Protein AF-A0A7Y1UI96-F1 (afdb_monomer_l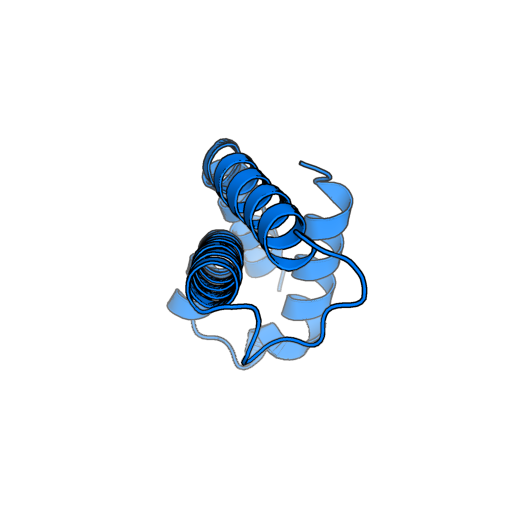ite)

Structure (mmCIF, N/CA/C/O backbone):
data_AF-A0A7Y1UI96-F1
#
_entry.id   AF-A0A7Y1UI96-F1
#
loop_
_atom_site.group_PDB
_atom_site.id
_atom_site.type_symbol
_atom_site.label_atom_id
_atom_site.label_alt_id
_atom_site.label_comp_id
_atom_site.label_asym_id
_atom_site.label_entity_id
_atom_site.label_seq_id
_atom_site.pdbx_PDB_ins_code
_atom_site.Cartn_x
_atom_site.Cartn_y
_atom_site.Cartn_z
_atom_site.occupancy
_atom_site.B_iso_or_equiv
_atom_site.auth_seq_id
_atom_site.auth_comp_id
_atom_site.auth_asym_id
_atom_site.auth_atom_id
_atom_site.pdbx_PDB_model_num
ATOM 1 N N . MET A 1 1 ? 9.055 4.321 8.389 1.00 62.88 1 MET A N 1
ATOM 2 C CA . MET A 1 1 ? 7.834 4.726 7.654 1.00 62.88 1 MET A CA 1
ATOM 3 C C . MET A 1 1 ? 7.495 6.163 8.033 1.00 62.88 1 MET A C 1
ATOM 5 O O . MET A 1 1 ? 7.854 6.562 9.131 1.00 62.88 1 MET A O 1
ATOM 9 N N . ARG A 1 2 ? 6.848 6.953 7.162 1.00 76.69 2 ARG A N 1
ATOM 10 C CA . ARG A 1 2 ? 6.261 8.240 7.578 1.00 76.69 2 ARG A CA 1
ATOM 11 C C . ARG A 1 2 ? 4.916 7.964 8.259 1.00 76.69 2 ARG A C 1
ATOM 13 O O . ARG A 1 2 ? 3.892 8.002 7.583 1.00 76.69 2 ARG A O 1
ATOM 20 N N . SER A 1 3 ? 4.941 7.625 9.549 1.00 78.94 3 SER A N 1
ATOM 21 C CA . SER A 1 3 ? 3.751 7.231 10.324 1.00 78.94 3 SER A CA 1
ATOM 22 C C . SER A 1 3 ? 2.614 8.247 10.198 1.00 78.94 3 SER A C 1
ATOM 24 O O . SER A 1 3 ? 1.507 7.859 9.851 1.00 78.94 3 SER A O 1
ATOM 26 N N . GLY A 1 4 ? 2.912 9.546 10.292 1.00 92.50 4 GLY A N 1
ATOM 27 C CA . GLY A 1 4 ? 1.892 10.598 10.200 1.00 92.50 4 GLY A CA 1
ATOM 28 C C . GLY A 1 4 ? 1.085 10.629 8.891 1.00 92.50 4 GLY A C 1
ATOM 29 O O . GLY A 1 4 ? -0.068 11.042 8.905 1.00 92.50 4 GLY A O 1
ATOM 30 N N . ILE A 1 5 ? 1.635 10.161 7.758 1.00 94.31 5 ILE A N 1
ATOM 31 C CA . ILE A 1 5 ? 0.855 10.064 6.506 1.00 94.31 5 ILE A CA 1
ATOM 32 C C . ILE A 1 5 ? -0.142 8.909 6.594 1.00 94.31 5 ILE A C 1
ATOM 34 O O . ILE A 1 5 ? -1.292 9.055 6.194 1.00 94.31 5 ILE A O 1
ATOM 38 N N . PHE A 1 6 ? 0.299 7.756 7.099 1.00 94.88 6 PHE A N 1
ATOM 39 C CA . PHE A 1 6 ? -0.575 6.599 7.260 1.00 94.88 6 PHE A CA 1
ATOM 40 C C . PHE A 1 6 ? -1.688 6.882 8.273 1.00 94.88 6 PHE A C 1
ATOM 42 O O . PHE A 1 6 ? -2.843 6.572 8.004 1.00 94.88 6 PHE A O 1
ATOM 49 N N . GLU A 1 7 ? -1.349 7.513 9.396 1.00 95.88 7 GLU A N 1
ATOM 50 C CA . GLU A 1 7 ? -2.305 7.878 10.441 1.00 95.88 7 GLU A CA 1
ATOM 51 C C . GLU A 1 7 ? -3.411 8.788 9.893 1.00 95.88 7 GLU A C 1
ATOM 53 O O . GLU A 1 7 ? -4.587 8.442 9.995 1.00 95.88 7 GLU A O 1
ATOM 58 N N . ALA A 1 8 ? -3.039 9.863 9.189 1.00 96.75 8 ALA A N 1
ATOM 59 C CA . ALA A 1 8 ? -3.999 10.772 8.562 1.00 96.75 8 ALA A CA 1
ATOM 60 C C . ALA A 1 8 ? -4.894 10.077 7.517 1.00 96.75 8 ALA A C 1
ATOM 62 O O . ALA A 1 8 ? -6.082 10.384 7.410 1.00 96.75 8 ALA A O 1
ATOM 63 N N . LEU A 1 9 ? -4.346 9.124 6.749 1.00 95.62 9 LEU A N 1
ATOM 64 C CA . LEU A 1 9 ? -5.128 8.332 5.793 1.00 95.62 9 LEU A CA 1
ATOM 65 C C . LEU A 1 9 ? -6.153 7.442 6.500 1.00 95.62 9 LEU A C 1
ATOM 67 O O . LEU A 1 9 ? -7.305 7.396 6.076 1.00 95.62 9 LEU A O 1
ATOM 71 N N . VAL A 1 10 ? -5.750 6.746 7.564 1.00 96.19 10 VAL A N 1
ATOM 72 C CA . VAL A 1 10 ? -6.644 5.876 8.341 1.00 96.19 10 VAL A CA 1
ATOM 73 C C . VAL A 1 10 ? -7.750 6.689 9.001 1.00 96.19 10 VAL A C 1
ATOM 75 O O . VAL A 1 10 ? -8.911 6.302 8.905 1.00 96.19 10 VAL A O 1
ATOM 78 N N . GLU A 1 11 ? -7.413 7.814 9.631 1.00 96.75 11 GLU A N 1
ATOM 79 C CA . GLU A 1 11 ? -8.388 8.700 10.271 1.00 96.75 11 GLU A CA 1
ATOM 80 C C . GLU A 1 11 ? -9.412 9.225 9.262 1.00 96.75 11 GLU A C 1
ATOM 82 O O . GLU A 1 11 ? -10.613 9.076 9.483 1.00 96.75 11 GLU A O 1
ATOM 87 N N . GLY A 1 12 ? -8.964 9.766 8.125 1.00 96.94 12 GLY A N 1
ATOM 88 C CA . GLY A 1 12 ? -9.866 10.298 7.101 1.00 96.94 12 GLY A CA 1
ATOM 89 C C . GLY A 1 12 ? -10.718 9.222 6.424 1.00 96.94 12 GLY A C 1
ATOM 90 O O . GLY A 1 12 ? -11.921 9.414 6.220 1.00 96.94 12 GLY A O 1
ATOM 91 N N . TYR A 1 13 ? -10.115 8.073 6.099 1.00 96.25 13 TYR A N 1
ATOM 92 C CA . TYR A 1 13 ? -10.822 6.969 5.456 1.00 96.25 13 TYR A CA 1
ATOM 93 C C . TYR A 1 13 ? -11.868 6.368 6.388 1.00 96.25 13 TYR A C 1
ATOM 95 O O . TYR A 1 13 ? -13.026 6.235 5.996 1.00 96.25 13 TYR A O 1
ATOM 103 N N . LEU A 1 14 ? -11.496 6.070 7.638 1.00 96.19 14 LEU A N 1
ATOM 104 C CA . LEU A 1 14 ? -12.447 5.552 8.610 1.00 96.19 14 LEU A CA 1
ATOM 105 C C . LEU A 1 14 ? -13.507 6.598 8.935 1.00 96.19 14 LEU A C 1
ATOM 107 O O . LEU A 1 14 ? -14.667 6.232 8.939 1.00 96.19 14 LEU A O 1
ATOM 111 N N . ALA A 1 15 ? -13.197 7.882 9.122 1.00 96.19 15 ALA A N 1
ATOM 112 C CA . ALA A 1 15 ? -14.225 8.899 9.383 1.00 96.19 15 ALA A CA 1
ATOM 113 C C . ALA A 1 15 ? -15.335 8.945 8.314 1.00 96.19 15 ALA A C 1
ATOM 115 O O . ALA A 1 15 ? -16.476 9.244 8.647 1.00 96.19 15 ALA A O 1
ATOM 116 N N . SER A 1 16 ? -15.024 8.596 7.061 1.00 94.44 16 SER A N 1
ATOM 117 C CA . SER A 1 16 ? -15.990 8.624 5.954 1.00 94.44 16 SER A CA 1
ATOM 118 C C . SER A 1 16 ? -16.624 7.261 5.656 1.00 94.44 16 SER A C 1
ATOM 120 O O . SER A 1 16 ? -17.832 7.167 5.475 1.00 94.44 16 SER A O 1
ATOM 122 N N . ALA A 1 17 ? -15.816 6.202 5.568 1.00 93.00 17 ALA A N 1
ATOM 123 C CA . ALA A 1 17 ? -16.233 4.896 5.056 1.00 93.00 17 ALA A CA 1
ATOM 124 C C . ALA A 1 17 ? -16.370 3.822 6.139 1.00 93.00 17 ALA A C 1
ATOM 126 O O . ALA A 1 17 ? -16.846 2.732 5.848 1.00 93.00 17 ALA A O 1
ATOM 127 N N . GLY A 1 18 ? -15.955 4.071 7.381 1.00 92.25 18 GLY A N 1
ATOM 128 C CA . GLY A 1 18 ? -15.866 2.987 8.358 1.00 92.25 18 GLY A CA 1
ATOM 129 C C . GLY A 1 18 ? -17.212 2.348 8.734 1.00 92.25 18 GLY A C 1
ATOM 130 O O . GLY A 1 18 ? -17.203 1.213 9.183 1.00 92.25 18 GLY A O 1
ATOM 131 N N . ASP A 1 19 ? -18.351 3.016 8.512 1.00 93.75 19 ASP A N 1
ATOM 132 C CA . ASP A 1 19 ? -19.685 2.456 8.811 1.00 93.75 19 ASP A CA 1
ATOM 133 C C . ASP A 1 19 ? -20.144 1.436 7.759 1.00 93.75 19 ASP A C 1
ATOM 135 O O . ASP A 1 19 ? -21.058 0.653 8.007 1.00 93.75 19 ASP A O 1
ATOM 139 N N . VAL A 1 20 ? -19.511 1.443 6.580 1.00 95.75 20 VAL A N 1
ATOM 140 C CA . VAL A 1 20 ? -19.756 0.459 5.516 1.00 95.75 20 VAL A CA 1
ATOM 141 C C . VAL A 1 20 ? -18.716 -0.660 5.498 1.00 95.75 20 VAL A C 1
ATOM 143 O O . VAL A 1 20 ? -18.857 -1.590 4.709 1.00 95.75 20 VAL A O 1
ATOM 146 N N . LEU A 1 21 ? -17.683 -0.576 6.343 1.00 96.00 21 LEU A N 1
ATOM 147 C CA . LEU A 1 21 ? -16.661 -1.610 6.469 1.00 96.00 21 LEU A CA 1
ATOM 148 C C . LEU A 1 21 ? -17.047 -2.603 7.560 1.00 96.00 21 LEU A C 1
ATOM 150 O O . LEU A 1 21 ? -17.470 -2.223 8.649 1.00 96.00 21 LEU A O 1
ATOM 154 N N . ASN A 1 22 ? -16.834 -3.884 7.292 1.00 96.12 22 ASN A N 1
ATOM 155 C CA . ASN A 1 22 ? -16.918 -4.915 8.317 1.00 96.12 22 ASN A CA 1
ATOM 156 C C . ASN A 1 22 ? -15.605 -5.038 9.114 1.00 96.12 22 ASN A C 1
ATOM 158 O O . ASN A 1 22 ? -14.550 -4.522 8.732 1.00 96.12 22 ASN A O 1
ATOM 162 N N . ASP A 1 23 ? -15.661 -5.790 10.214 1.00 95.19 23 ASP A N 1
ATOM 163 C CA . ASP A 1 23 ? -14.521 -5.991 11.115 1.00 95.19 23 ASP A CA 1
ATOM 164 C C . ASP A 1 23 ? -13.280 -6.552 10.408 1.00 95.19 23 ASP A C 1
ATOM 166 O O . ASP A 1 23 ? -12.150 -6.170 10.724 1.00 95.19 23 ASP A O 1
ATOM 170 N N . ALA A 1 24 ? -13.470 -7.447 9.434 1.00 96.44 24 ALA A N 1
ATOM 171 C CA . ALA A 1 24 ? -12.365 -8.029 8.687 1.00 96.44 24 ALA A CA 1
ATOM 172 C C . ALA A 1 24 ? -11.718 -6.991 7.761 1.00 96.44 24 ALA A C 1
ATOM 174 O O . ALA A 1 24 ? -10.492 -6.916 7.706 1.00 96.44 24 ALA A O 1
ATOM 175 N N . GLU A 1 25 ? -12.502 -6.165 7.072 1.00 96.94 25 GLU A N 1
ATOM 176 C CA . GLU A 1 25 ? -11.985 -5.102 6.204 1.00 96.94 25 GLU A CA 1
ATOM 177 C C . GLU A 1 25 ? -11.166 -4.083 7.000 1.00 96.94 25 GLU A C 1
ATOM 179 O O . GLU A 1 25 ? -10.044 -3.752 6.608 1.00 96.94 25 GLU A O 1
ATOM 184 N N . VAL A 1 26 ? -11.666 -3.662 8.165 1.00 96.38 26 VAL A N 1
ATOM 185 C CA . VAL A 1 26 ? -10.931 -2.770 9.072 1.00 96.38 26 VAL A CA 1
ATOM 186 C C . VAL A 1 26 ? -9.640 -3.433 9.557 1.00 96.38 26 VAL A C 1
ATOM 188 O O . VAL A 1 26 ? -8.571 -2.822 9.492 1.00 96.38 26 VAL A O 1
ATOM 191 N N . ALA A 1 27 ? -9.698 -4.696 9.991 1.00 95.62 27 ALA A N 1
ATOM 192 C CA . ALA A 1 27 ? -8.527 -5.424 10.481 1.00 95.62 27 ALA A CA 1
ATOM 193 C C . ALA A 1 27 ? -7.413 -5.567 9.427 1.00 95.62 27 ALA A C 1
ATOM 195 O O . ALA A 1 27 ? -6.236 -5.637 9.788 1.00 95.62 27 ALA A O 1
ATOM 196 N N . HIS A 1 28 ? -7.760 -5.568 8.136 1.00 97.12 28 HIS A N 1
ATOM 197 C CA . HIS A 1 28 ? -6.805 -5.731 7.041 1.00 97.12 28 HIS A CA 1
ATOM 198 C C . HIS A 1 28 ? -6.280 -4.416 6.450 1.00 97.12 28 HIS A C 1
ATOM 200 O O . HIS A 1 28 ? -5.434 -4.475 5.559 1.00 97.12 28 HIS A O 1
ATOM 206 N N . LEU A 1 29 ? -6.681 -3.234 6.934 1.00 96.19 29 LEU A N 1
ATOM 207 C CA . LEU A 1 29 ? -6.229 -1.956 6.358 1.00 96.19 29 LEU A CA 1
ATOM 208 C C . LEU A 1 29 ? -4.697 -1.821 6.315 1.00 96.19 29 LEU A C 1
ATOM 210 O O . LEU A 1 29 ? -4.142 -1.469 5.274 1.00 96.19 29 LEU A O 1
ATOM 214 N N . ALA A 1 30 ? -3.996 -2.169 7.398 1.00 95.50 30 ALA A N 1
ATOM 215 C CA . ALA A 1 30 ? -2.530 -2.120 7.435 1.00 95.50 30 ALA A CA 1
ATOM 216 C C . ALA A 1 30 ? -1.892 -3.113 6.444 1.00 95.50 30 ALA A C 1
ATOM 218 O O . ALA A 1 30 ? -1.040 -2.737 5.636 1.00 95.50 30 ALA A O 1
ATOM 219 N N . PHE A 1 31 ? -2.364 -4.362 6.464 1.00 97.19 31 PHE A N 1
ATOM 220 C CA . PHE A 1 31 ? -1.910 -5.424 5.566 1.00 97.19 31 PHE A CA 1
ATOM 221 C C . PHE A 1 31 ? -2.148 -5.080 4.086 1.00 97.19 31 PHE A C 1
ATOM 223 O O . PHE A 1 31 ? -1.274 -5.289 3.244 1.00 97.19 31 PHE A O 1
ATOM 230 N N . SER A 1 32 ? -3.308 -4.503 3.763 1.00 97.25 32 SER A N 1
ATOM 231 C CA . SER A 1 32 ? -3.697 -4.160 2.392 1.00 97.25 32 SER A CA 1
ATOM 232 C C . SER A 1 32 ? -2.712 -3.189 1.736 1.00 97.25 32 SER A C 1
ATOM 234 O O . SER A 1 32 ? -2.374 -3.349 0.563 1.00 97.25 32 SER A O 1
ATOM 236 N N . GLY A 1 33 ? -2.151 -2.250 2.508 1.00 95.75 33 GLY A N 1
ATOM 237 C CA . GLY A 1 33 ? -1.117 -1.338 2.025 1.00 95.75 33 GLY A CA 1
ATOM 238 C C . GLY A 1 33 ? 0.153 -2.073 1.588 1.00 95.75 33 GLY A C 1
ATOM 239 O O . GLY A 1 33 ? 0.720 -1.756 0.538 1.00 95.75 33 GLY A O 1
ATOM 240 N N . ARG A 1 34 ? 0.582 -3.097 2.341 1.00 97.12 34 ARG A N 1
ATOM 241 C CA . ARG A 1 34 ? 1.709 -3.957 1.945 1.00 97.12 34 ARG A CA 1
ATOM 242 C C . ARG A 1 34 ? 1.375 -4.774 0.707 1.00 97.12 34 ARG A C 1
ATOM 244 O O . ARG A 1 34 ? 2.205 -4.849 -0.198 1.00 97.12 34 ARG A O 1
ATOM 251 N N . LEU A 1 35 ? 0.183 -5.369 0.668 1.00 98.38 35 LEU A N 1
ATOM 252 C CA . LEU A 1 35 ? -0.267 -6.199 -0.446 1.00 98.38 35 LEU A CA 1
ATOM 253 C C . LEU A 1 35 ? -0.258 -5.415 -1.765 1.00 98.38 35 LEU A C 1
ATOM 255 O O . LEU A 1 35 ? 0.346 -5.870 -2.733 1.00 98.38 35 LEU A O 1
ATOM 259 N N . ILE A 1 36 ? -0.836 -4.210 -1.783 1.00 98.31 36 ILE A N 1
ATOM 260 C CA . ILE A 1 36 ? -0.872 -3.343 -2.971 1.00 98.31 36 ILE A CA 1
ATOM 261 C C . ILE A 1 36 ? 0.543 -2.917 -3.390 1.00 98.31 36 ILE A C 1
ATOM 263 O O . ILE A 1 36 ? 0.871 -2.924 -4.578 1.00 98.31 36 ILE A O 1
ATOM 267 N N . ALA A 1 37 ? 1.411 -2.569 -2.432 1.00 98.12 37 ALA A N 1
ATOM 268 C CA . ALA A 1 37 ? 2.801 -2.229 -2.734 1.00 98.12 37 ALA A CA 1
ATOM 269 C C . ALA A 1 37 ? 3.551 -3.418 -3.362 1.00 98.12 37 ALA A C 1
ATOM 271 O O . ALA A 1 37 ? 4.260 -3.248 -4.355 1.00 98.12 37 ALA A O 1
ATOM 272 N N . LEU A 1 38 ? 3.365 -4.629 -2.830 1.00 98.62 38 LEU A N 1
ATOM 273 C CA . LEU A 1 38 ? 3.968 -5.845 -3.369 1.00 98.62 38 LEU A 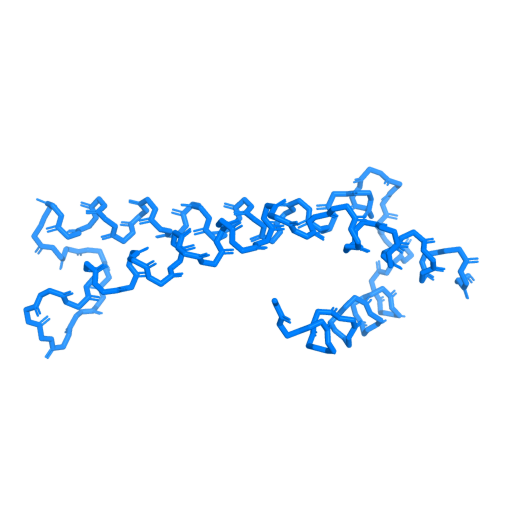CA 1
ATOM 274 C C . LEU A 1 38 ? 3.436 -6.168 -4.773 1.00 98.62 38 LEU A C 1
ATOM 276 O O . LEU A 1 38 ? 4.234 -6.409 -5.678 1.00 98.62 38 LEU A O 1
ATOM 280 N N . GLU A 1 39 ? 2.116 -6.118 -4.974 1.00 98.81 39 GLU A N 1
ATOM 281 C CA . GLU A 1 39 ? 1.470 -6.341 -6.273 1.00 98.81 39 GLU A CA 1
ATOM 282 C C . GLU A 1 39 ? 2.032 -5.394 -7.339 1.00 98.81 39 GLU A C 1
ATOM 284 O O . GLU A 1 39 ? 2.492 -5.839 -8.393 1.00 98.81 39 GLU A O 1
ATOM 289 N N . LEU A 1 40 ? 2.066 -4.089 -7.053 1.00 98.75 40 LEU A N 1
ATOM 290 C CA . LEU A 1 40 ? 2.607 -3.095 -7.979 1.00 98.75 40 LEU A CA 1
ATOM 291 C C . LEU A 1 40 ? 4.097 -3.317 -8.246 1.00 98.75 40 LEU A C 1
ATOM 293 O O . LEU A 1 40 ? 4.533 -3.195 -9.389 1.00 98.75 40 LEU A O 1
ATOM 297 N N . GLY A 1 41 ? 4.878 -3.678 -7.224 1.00 98.75 41 GLY A N 1
ATOM 298 C CA . GLY A 1 41 ? 6.291 -4.019 -7.384 1.00 98.75 41 GLY A CA 1
ATOM 299 C C . GLY A 1 41 ? 6.505 -5.178 -8.359 1.00 98.75 41 GLY A C 1
ATOM 300 O O . GLY A 1 41 ? 7.317 -5.063 -9.279 1.00 98.75 41 GLY A O 1
ATOM 301 N N . MET A 1 42 ? 5.732 -6.257 -8.208 1.00 98.75 42 MET A N 1
ATOM 302 C CA . MET A 1 42 ? 5.771 -7.408 -9.115 1.00 98.75 42 MET A CA 1
ATOM 303 C C . MET A 1 42 ? 5.318 -7.038 -10.529 1.00 98.75 42 MET A C 1
ATOM 305 O O . MET A 1 42 ? 5.953 -7.450 -11.496 1.00 98.75 42 MET A O 1
ATOM 309 N N . ARG A 1 43 ? 4.264 -6.227 -10.667 1.00 98.81 43 ARG A N 1
ATOM 310 C CA . ARG A 1 43 ? 3.750 -5.789 -11.974 1.00 98.81 43 ARG A CA 1
ATOM 311 C C . ARG A 1 43 ? 4.739 -4.898 -12.717 1.00 98.81 43 ARG A C 1
ATOM 313 O O . ARG A 1 43 ? 4.940 -5.102 -13.908 1.00 98.81 43 ARG A O 1
ATOM 320 N N . PHE A 1 44 ? 5.389 -3.953 -12.036 1.00 98.88 44 PHE A N 1
ATOM 321 C CA . PHE A 1 44 ? 6.434 -3.130 -12.650 1.00 98.88 44 PHE A CA 1
ATOM 322 C C . PHE A 1 44 ? 7.653 -3.960 -13.050 1.00 98.88 44 PHE A C 1
ATOM 324 O O . PHE A 1 44 ? 8.184 -3.771 -14.140 1.00 98.88 44 PHE A O 1
ATOM 331 N N . LEU A 1 45 ? 8.085 -4.899 -12.201 1.00 98.75 45 LEU A N 1
ATOM 332 C CA . LEU A 1 45 ? 9.200 -5.783 -12.532 1.00 98.75 45 LEU A CA 1
ATOM 333 C C . LEU A 1 45 ? 8.863 -6.680 -13.728 1.00 98.75 45 LEU A C 1
ATOM 335 O O . LEU A 1 45 ? 9.665 -6.800 -14.649 1.00 98.75 45 LEU A O 1
ATOM 339 N N . GLY A 1 46 ? 7.669 -7.273 -13.729 1.00 98.75 46 GLY A N 1
ATOM 340 C CA . GLY A 1 46 ? 7.184 -8.091 -14.834 1.00 98.75 46 GLY A CA 1
ATOM 341 C C . GLY A 1 46 ? 7.094 -7.302 -16.136 1.00 98.75 46 GLY A C 1
ATOM 342 O O . GLY A 1 46 ? 7.540 -7.785 -17.171 1.00 98.75 46 GLY A O 1
ATOM 343 N N . ASP A 1 47 ? 6.582 -6.070 -16.095 1.00 98.69 47 ASP A N 1
ATOM 344 C CA . ASP A 1 47 ? 6.523 -5.215 -17.283 1.00 98.69 47 ASP A CA 1
ATOM 345 C C . ASP A 1 47 ? 7.922 -4.841 -17.791 1.00 98.69 47 ASP A C 1
ATOM 347 O O . ASP A 1 47 ? 8.170 -4.909 -18.991 1.00 98.69 47 ASP A O 1
ATOM 351 N N . HIS A 1 48 ? 8.868 -4.556 -16.890 1.00 98.50 48 HIS A N 1
ATOM 352 C CA . HIS A 1 48 ? 10.262 -4.304 -17.259 1.00 98.50 48 HIS A CA 1
ATOM 353 C C . HIS A 1 48 ? 10.901 -5.489 -17.993 1.00 98.50 48 HIS A C 1
ATOM 355 O O . HIS A 1 48 ? 11.512 -5.310 -19.046 1.00 98.50 48 HIS A O 1
ATOM 361 N N . LEU A 1 49 ? 10.721 -6.706 -17.473 1.00 98.44 49 LEU A N 1
ATOM 362 C CA . LEU A 1 49 ? 11.230 -7.928 -18.104 1.00 98.44 49 LEU A CA 1
ATOM 363 C C . LEU A 1 49 ? 10.548 -8.221 -19.450 1.00 98.44 49 LEU A C 1
ATOM 365 O O . LEU A 1 49 ? 11.164 -8.810 -20.333 1.00 98.44 49 LEU A O 1
ATOM 369 N N . ASN A 1 50 ? 9.306 -7.768 -19.625 1.00 98.25 50 ASN A N 1
ATOM 370 C CA . ASN A 1 50 ? 8.536 -7.906 -20.861 1.00 98.25 50 ASN A CA 1
ATOM 371 C C . ASN A 1 50 ? 8.746 -6.751 -21.859 1.00 98.25 50 ASN A C 1
ATOM 373 O O . ASN A 1 50 ? 8.029 -6.674 -22.861 1.00 98.25 50 ASN A O 1
ATOM 377 N N . GLY A 1 51 ? 9.721 -5.868 -21.618 1.00 97.56 51 GLY A N 1
ATOM 378 C CA . GLY A 1 51 ? 10.063 -4.773 -22.526 1.00 97.56 51 GLY A CA 1
ATOM 379 C C . GLY A 1 51 ? 9.153 -3.547 -22.419 1.00 97.56 51 GLY A C 1
ATOM 380 O O . GLY A 1 51 ? 8.939 -2.877 -23.424 1.00 97.56 51 GLY A O 1
ATOM 381 N N . ASP A 1 52 ? 8.623 -3.259 -21.225 1.00 97.88 52 ASP A N 1
ATOM 382 C CA . ASP A 1 52 ? 7.870 -2.040 -20.888 1.00 97.88 52 ASP A CA 1
ATOM 383 C C . ASP A 1 52 ? 6.624 -1.815 -21.778 1.00 97.88 52 ASP A C 1
ATOM 385 O O . ASP A 1 52 ? 6.442 -0.757 -22.385 1.00 97.88 52 ASP A O 1
ATOM 389 N N . ARG A 1 53 ? 5.758 -2.833 -21.885 1.00 97.44 53 ARG A N 1
ATOM 390 C CA . ARG A 1 53 ? 4.609 -2.856 -22.815 1.00 97.44 53 ARG A CA 1
ATOM 391 C C . ARG A 1 53 ? 3.303 -2.363 -22.200 1.00 97.44 53 ARG A C 1
ATOM 393 O O . ARG A 1 53 ? 2.407 -1.958 -22.938 1.00 97.44 53 ARG A O 1
ATOM 400 N N . TYR A 1 54 ? 3.167 -2.456 -20.882 1.00 98.19 54 TYR A N 1
ATOM 401 C CA . TYR A 1 54 ? 1.934 -2.150 -20.163 1.00 98.19 54 TYR A CA 1
ATOM 402 C C . TYR A 1 54 ? 1.949 -0.730 -19.592 1.00 98.19 54 TYR A C 1
ATOM 404 O O . TYR A 1 54 ? 1.034 0.057 -19.838 1.00 98.19 54 TYR A O 1
ATOM 412 N N . PHE A 1 55 ? 2.979 -0.376 -18.820 1.00 98.00 55 PHE A N 1
ATOM 413 C CA . PHE A 1 55 ? 3.091 0.937 -18.197 1.00 98.00 55 PHE A CA 1
ATOM 414 C C . PHE A 1 55 ? 3.852 1.904 -19.093 1.00 98.00 55 PHE A C 1
ATOM 416 O O . PHE A 1 55 ? 4.919 1.600 -19.618 1.00 98.00 55 PHE A O 1
ATOM 423 N N . ARG A 1 56 ? 3.359 3.143 -19.187 1.00 97.81 56 ARG A N 1
ATOM 424 C CA . ARG A 1 56 ? 4.083 4.202 -19.894 1.00 97.81 56 ARG A CA 1
ATOM 425 C C . ARG A 1 56 ? 5.431 4.471 -19.218 1.00 97.81 56 ARG A C 1
ATOM 427 O O . ARG A 1 56 ? 5.488 4.799 -18.023 1.00 97.81 56 ARG A O 1
ATOM 434 N N . VAL A 1 57 ? 6.500 4.385 -20.004 1.00 97.75 57 VAL A N 1
ATOM 435 C CA . VAL A 1 57 ? 7.872 4.715 -19.603 1.00 97.75 57 VAL A CA 1
ATOM 436 C C . VAL A 1 57 ? 8.372 5.963 -20.331 1.00 97.75 57 VAL A C 1
ATOM 438 O O . VAL A 1 57 ? 7.883 6.322 -21.397 1.00 97.75 57 VAL A O 1
ATOM 441 N N . HIS A 1 58 ? 9.336 6.651 -19.719 1.00 96.69 58 HIS A N 1
ATOM 442 C CA . HIS A 1 58 ? 9.918 7.901 -20.235 1.00 96.69 58 HIS A CA 1
ATOM 443 C C . HIS A 1 58 ? 11.441 7.815 -20.392 1.00 96.69 58 HIS A C 1
ATOM 445 O O . HIS A 1 58 ? 12.063 8.739 -20.900 1.00 96.69 58 HIS A O 1
ATOM 451 N N . ARG A 1 59 ? 12.045 6.724 -19.908 1.00 97.69 59 ARG A N 1
ATOM 452 C CA . ARG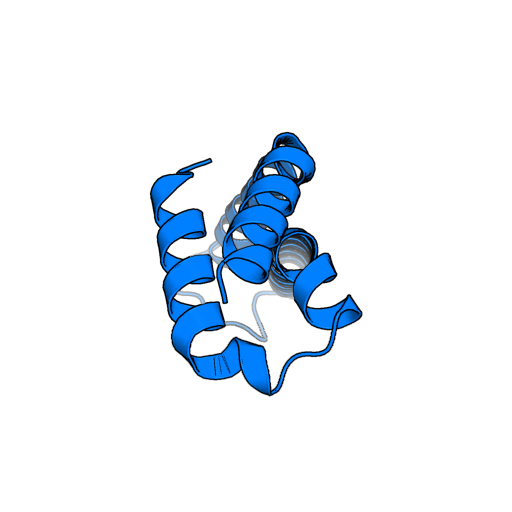 A 1 59 ? 13.478 6.444 -19.970 1.00 97.69 59 ARG A CA 1
ATOM 453 C C . ARG A 1 59 ? 13.711 4.935 -19.829 1.00 97.69 59 ARG A C 1
ATOM 455 O O . ARG A 1 59 ? 12.876 4.275 -19.198 1.00 97.69 59 ARG A O 1
ATOM 462 N N . PRO A 1 60 ? 14.832 4.402 -20.338 1.00 97.38 60 PRO A N 1
ATOM 463 C CA . PRO A 1 60 ? 15.244 3.030 -20.059 1.00 97.38 60 PRO A CA 1
ATOM 464 C C . PRO A 1 60 ? 15.299 2.757 -18.549 1.00 97.38 60 PRO A C 1
ATOM 466 O O . PRO A 1 60 ? 15.768 3.595 -17.780 1.00 97.38 60 PRO A O 1
ATOM 469 N N . GLY A 1 61 ? 14.785 1.601 -18.119 1.00 98.00 61 GLY A N 1
ATOM 470 C CA . GLY A 1 61 ? 14.799 1.187 -16.710 1.00 98.00 61 GLY A CA 1
ATOM 471 C C . GLY A 1 61 ? 13.761 1.870 -15.809 1.00 98.00 61 GLY A C 1
ATOM 472 O O . GLY A 1 61 ? 13.761 1.632 -14.603 1.00 98.00 61 GLY A O 1
ATOM 473 N N . HIS A 1 62 ? 12.840 2.681 -16.347 1.00 98.56 62 HIS A N 1
ATOM 474 C CA . HIS A 1 62 ? 11.863 3.397 -15.517 1.00 98.56 62 HIS A CA 1
ATOM 475 C C . HIS A 1 62 ? 10.981 2.451 -14.680 1.00 98.56 62 HIS A C 1
ATOM 477 O O . HIS A 1 62 ? 10.752 2.712 -13.498 1.00 98.56 62 HIS A O 1
ATOM 483 N N . ASN A 1 63 ? 10.510 1.340 -15.253 1.00 98.69 63 ASN A N 1
ATOM 484 C CA . ASN A 1 63 ? 9.731 0.356 -14.499 1.00 98.69 63 ASN A CA 1
ATOM 485 C C . ASN A 1 63 ? 10.582 -0.425 -13.488 1.00 98.69 63 ASN A C 1
ATOM 487 O O . ASN A 1 63 ? 10.087 -0.736 -12.409 1.00 98.69 63 ASN A O 1
ATOM 491 N N . LEU A 1 64 ? 11.869 -0.664 -13.761 1.00 98.75 64 LEU A N 1
ATOM 492 C CA . LEU A 1 64 ? 12.777 -1.265 -12.779 1.00 98.75 64 LEU A CA 1
ATOM 493 C C . LEU A 1 64 ? 12.928 -0.378 -11.534 1.00 98.75 64 LEU A C 1
ATOM 495 O O . LEU A 1 64 ? 12.877 -0.874 -10.407 1.00 98.75 64 LEU A O 1
ATOM 499 N N . ASP A 1 65 ? 13.063 0.935 -11.722 1.00 98.69 65 ASP A N 1
ATOM 500 C CA . ASP A 1 65 ? 13.116 1.887 -10.610 1.00 98.69 65 ASP A CA 1
ATOM 501 C C . ASP A 1 65 ? 11.802 1.894 -9.816 1.00 98.69 65 ASP A C 1
ATOM 503 O O . ASP A 1 65 ? 11.822 1.801 -8.587 1.00 98.69 65 ASP A O 1
ATOM 507 N N . ARG A 1 66 ? 10.652 1.923 -10.508 1.00 98.62 66 ARG A N 1
ATOM 508 C CA . ARG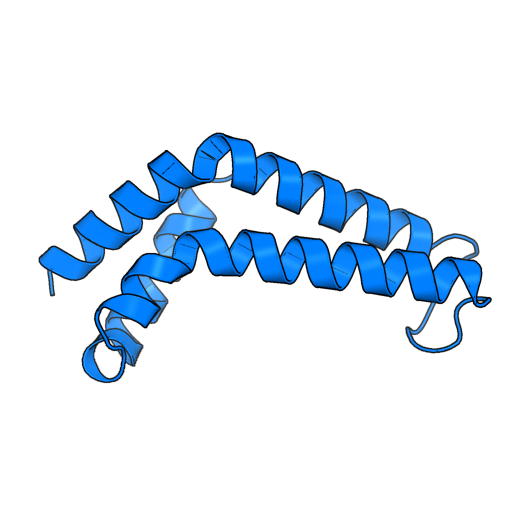 A 1 66 ? 9.327 1.833 -9.867 1.00 98.62 66 ARG A CA 1
ATOM 509 C C . ARG A 1 66 ? 9.181 0.545 -9.058 1.00 98.62 66 ARG A C 1
ATOM 511 O O . ARG A 1 66 ? 8.733 0.594 -7.913 1.00 98.62 66 ARG A O 1
ATOM 518 N N . ALA A 1 67 ? 9.606 -0.590 -9.613 1.00 98.81 67 ALA A N 1
ATOM 519 C CA . ALA A 1 67 ? 9.582 -1.877 -8.928 1.00 98.81 67 ALA A CA 1
ATOM 520 C C . ALA A 1 67 ? 10.404 -1.841 -7.633 1.00 98.81 67 ALA A C 1
ATOM 522 O O . ALA A 1 67 ? 9.904 -2.220 -6.574 1.00 98.81 67 ALA A O 1
ATOM 523 N N . ARG A 1 68 ? 11.637 -1.319 -7.682 1.00 98.75 68 ARG A N 1
ATOM 524 C CA . ARG A 1 68 ? 12.506 -1.182 -6.499 1.00 98.75 68 ARG A CA 1
ATOM 525 C C . ARG A 1 68 ? 11.857 -0.340 -5.403 1.00 98.75 68 ARG A C 1
ATOM 527 O O . ARG A 1 68 ? 11.897 -0.738 -4.239 1.00 98.75 68 ARG A O 1
ATOM 534 N N . THR A 1 69 ? 11.242 0.789 -5.757 1.00 98.44 69 THR A N 1
ATOM 535 C CA . THR A 1 69 ? 10.542 1.646 -4.789 1.00 98.44 69 THR A CA 1
ATOM 536 C C . THR A 1 69 ? 9.378 0.913 -4.128 1.00 98.44 69 THR A C 1
ATOM 538 O O . THR A 1 69 ? 9.290 0.909 -2.900 1.00 98.44 69 THR A O 1
ATOM 541 N N . GLN A 1 70 ? 8.527 0.244 -4.909 1.00 98.62 70 GLN A N 1
ATOM 542 C CA . GLN A 1 70 ? 7.355 -0.459 -4.382 1.00 98.62 70 GLN A CA 1
ATOM 543 C C . GLN A 1 70 ? 7.731 -1.671 -3.520 1.00 98.62 70 GLN A C 1
ATOM 545 O O . GLN A 1 70 ? 7.173 -1.853 -2.440 1.00 98.62 70 GLN A O 1
ATOM 550 N N . LEU A 1 71 ? 8.745 -2.444 -3.919 1.00 98.62 71 LEU A N 1
ATOM 551 C CA . LEU A 1 71 ? 9.258 -3.560 -3.117 1.00 98.62 71 LEU A CA 1
ATOM 552 C C . LEU A 1 71 ? 9.914 -3.073 -1.816 1.00 98.62 71 LEU A C 1
ATOM 554 O O . LEU A 1 71 ? 9.730 -3.677 -0.757 1.00 98.62 71 LEU A O 1
ATOM 558 N N . LYS A 1 72 ? 10.645 -1.949 -1.858 1.00 98.31 72 LYS A N 1
ATOM 559 C CA . LYS A 1 72 ? 11.189 -1.326 -0.645 1.00 98.31 72 LYS A CA 1
ATOM 560 C C . LYS A 1 72 ? 10.073 -0.831 0.273 1.00 98.31 72 LYS A C 1
ATOM 562 O O . LYS A 1 72 ? 10.184 -1.014 1.483 1.00 98.31 72 LYS A O 1
ATOM 567 N N . LEU A 1 73 ? 9.012 -0.238 -0.277 1.00 97.38 73 LEU A N 1
ATOM 568 C CA . LEU A 1 73 ? 7.840 0.180 0.487 1.00 97.38 73 LEU A CA 1
ATOM 569 C C . LEU A 1 73 ? 7.151 -1.020 1.145 1.00 97.38 73 LEU A C 1
ATOM 571 O O . LEU A 1 73 ? 6.922 -0.969 2.347 1.00 97.38 73 LEU A O 1
ATOM 575 N N . ALA A 1 74 ? 6.904 -2.104 0.406 1.00 98.06 74 ALA A N 1
ATOM 576 C CA . ALA A 1 74 ? 6.304 -3.325 0.944 1.00 98.06 74 ALA A CA 1
ATOM 577 C C . ALA A 1 74 ? 7.099 -3.866 2.144 1.00 98.06 74 ALA A C 1
ATOM 579 O O . ALA A 1 74 ? 6.519 -4.135 3.193 1.00 98.06 74 ALA A O 1
ATOM 580 N N . ARG A 1 75 ? 8.435 -3.917 2.033 1.00 98.00 75 ARG A N 1
ATOM 581 C CA . ARG A 1 75 ? 9.322 -4.302 3.143 1.00 98.00 75 ARG A CA 1
ATOM 582 C C . ARG A 1 75 ? 9.264 -3.327 4.321 1.00 98.00 75 ARG A C 1
ATOM 584 O O . ARG A 1 75 ? 9.292 -3.748 5.469 1.00 98.00 75 ARG A O 1
ATOM 591 N N . CYS A 1 76 ? 9.215 -2.022 4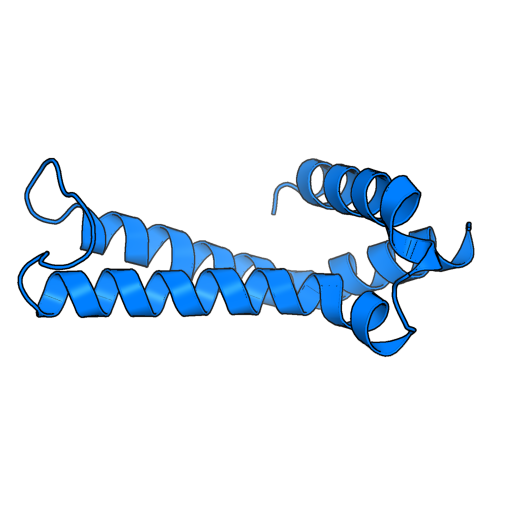.062 1.00 96.81 76 CYS A N 1
ATOM 592 C CA . CYS A 1 76 ? 9.080 -1.029 5.128 1.00 96.81 76 CYS A CA 1
ATOM 593 C C . CYS A 1 76 ? 7.740 -1.172 5.861 1.00 96.81 76 CYS A C 1
ATOM 595 O O . CYS A 1 76 ? 7.724 -1.038 7.078 1.00 96.81 76 CYS A O 1
ATOM 597 N N . ILE A 1 77 ? 6.643 -1.432 5.139 1.00 96.31 77 ILE A N 1
ATOM 598 C CA . ILE A 1 77 ? 5.322 -1.673 5.732 1.00 96.31 77 ILE A CA 1
ATOM 599 C C . ILE A 1 77 ? 5.358 -2.947 6.568 1.00 96.31 77 ILE A C 1
ATOM 601 O O . ILE A 1 77 ? 4.980 -2.898 7.727 1.00 96.31 77 ILE A O 1
ATOM 605 N N . GLU A 1 78 ? 5.899 -4.045 6.037 1.00 97.00 78 GLU A N 1
ATOM 606 C CA . GLU A 1 78 ? 6.050 -5.311 6.769 1.00 97.00 78 GLU A CA 1
ATOM 607 C C . GLU A 1 78 ? 6.727 -5.117 8.134 1.00 97.00 78 GLU A C 1
ATOM 609 O O . GLU A 1 78 ? 6.265 -5.637 9.144 1.00 97.00 78 GLU A O 1
ATOM 614 N N . GLN A 1 79 ? 7.782 -4.298 8.184 1.00 97.06 79 GLN A N 1
ATOM 615 C CA . GLN A 1 79 ? 8.542 -4.021 9.407 1.00 97.06 79 GLN A CA 1
ATOM 616 C C . GLN A 1 79 ? 7.770 -3.235 10.477 1.00 97.06 79 GLN A C 1
ATOM 618 O O . GLN A 1 79 ? 8.168 -3.273 11.637 1.00 97.06 79 GLN A O 1
ATOM 623 N N . CYS A 1 80 ? 6.701 -2.520 10.119 1.00 95.88 80 CYS A N 1
ATOM 624 C CA . CYS A 1 80 ? 5.887 -1.748 11.070 1.00 95.88 80 CYS A CA 1
ATOM 625 C C . CYS A 1 80 ? 4.381 -2.046 10.968 1.00 95.88 80 CYS A C 1
ATOM 627 O O . CYS A 1 80 ? 3.563 -1.326 11.536 1.00 95.88 80 CYS A O 1
ATOM 629 N N . GLU A 1 81 ? 4.003 -3.153 10.323 1.00 95.62 81 GLU A N 1
ATOM 630 C CA . GLU A 1 81 ? 2.607 -3.569 10.128 1.00 95.62 81 GLU A CA 1
ATOM 631 C C . GLU A 1 81 ? 1.879 -3.745 11.467 1.00 95.62 81 GLU A C 1
ATOM 633 O O . GLU A 1 81 ? 0.711 -3.382 11.593 1.00 95.62 81 GLU A O 1
ATOM 638 N N . GLY A 1 82 ? 2.581 -4.223 12.500 1.00 96.50 82 GLY A N 1
ATOM 639 C CA . GLY A 1 82 ? 2.030 -4.341 13.851 1.00 96.50 82 GLY A CA 1
ATOM 640 C C . GLY A 1 82 ? 1.649 -2.992 14.472 1.00 96.50 82 GLY A C 1
ATOM 641 O O . GLY A 1 82 ? 0.568 -2.864 15.050 1.00 96.50 82 GLY A O 1
ATOM 642 N N . GLU A 1 83 ? 2.497 -1.970 14.322 1.00 96.44 83 GLU A N 1
ATOM 643 C CA . GLU A 1 83 ? 2.225 -0.606 14.804 1.00 96.44 83 GLU A CA 1
ATOM 644 C C . GLU A 1 83 ? 1.043 0.010 14.051 1.00 96.44 83 GLU A C 1
ATOM 646 O O . GLU A 1 83 ? 0.125 0.560 14.660 1.00 96.44 83 GLU A O 1
ATOM 651 N N . MET A 1 84 ? 1.013 -0.168 12.730 1.00 96.94 84 MET A N 1
ATOM 652 C CA . MET A 1 84 ? -0.088 0.284 11.884 1.00 96.94 84 MET A CA 1
ATOM 653 C C . MET A 1 84 ? -1.414 -0.378 12.263 1.00 96.94 84 MET A C 1
ATOM 655 O O . MET A 1 84 ? -2.428 0.302 12.403 1.00 96.94 84 MET A O 1
ATOM 659 N 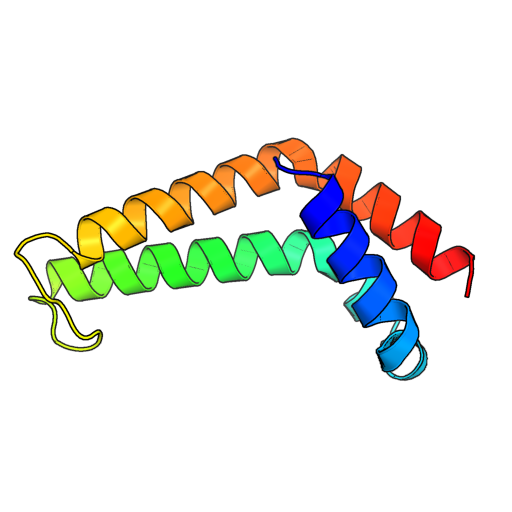N . ALA A 1 85 ? -1.421 -1.699 12.461 1.00 96.88 85 ALA A N 1
ATOM 660 C CA . ALA A 1 85 ? -2.611 -2.441 12.861 1.00 96.88 85 ALA A CA 1
ATOM 661 C C . ALA A 1 85 ? -3.113 -2.004 14.247 1.00 96.88 85 ALA A C 1
ATOM 663 O O . ALA A 1 85 ? -4.320 -1.897 14.472 1.00 96.88 85 ALA A O 1
ATOM 664 N N . ASN A 1 86 ? -2.203 -1.702 15.180 1.00 96.94 86 ASN A N 1
ATOM 665 C CA . ASN A 1 86 ? -2.561 -1.121 16.474 1.00 96.94 86 ASN A CA 1
ATOM 666 C C . ASN A 1 86 ? -3.230 0.247 16.319 1.00 96.94 86 ASN A C 1
ATOM 668 O O . ASN A 1 86 ? -4.250 0.494 16.965 1.00 96.94 86 ASN A O 1
ATOM 672 N N . PHE A 1 87 ? -2.697 1.106 15.449 1.00 97.00 87 PHE A N 1
ATOM 673 C CA . PHE A 1 87 ? -3.282 2.415 15.180 1.00 97.00 87 PHE A CA 1
ATOM 674 C C . PHE A 1 87 ? -4.682 2.305 14.563 1.00 97.00 87 PHE A C 1
ATOM 676 O O . PHE A 1 87 ? -5.620 2.914 15.071 1.00 97.00 87 PHE A O 1
ATOM 683 N N . VAL A 1 88 ? -4.860 1.454 13.548 1.00 97.06 88 VAL A N 1
ATOM 684 C CA . VAL A 1 88 ? -6.177 1.201 12.939 1.00 97.06 88 VAL A CA 1
ATOM 685 C C . VAL A 1 88 ? -7.191 0.743 13.987 1.00 97.06 88 VAL A C 1
ATOM 687 O O . VAL A 1 88 ? -8.280 1.304 14.073 1.00 97.06 88 VAL A O 1
ATOM 690 N N . ARG A 1 89 ? -6.823 -0.219 14.847 1.00 96.44 89 ARG A N 1
ATOM 691 C CA . ARG A 1 89 ? -7.697 -0.686 15.937 1.00 96.44 89 ARG A CA 1
ATOM 692 C C . ARG A 1 89 ? -8.044 0.417 16.932 1.00 96.44 89 ARG A C 1
ATOM 694 O O . ARG A 1 89 ? -9.156 0.427 17.451 1.00 96.44 89 ARG A O 1
ATOM 701 N N . LYS A 1 90 ? -7.104 1.318 17.226 1.00 96.44 90 LYS A N 1
ATOM 702 C CA . LYS A 1 90 ? -7.343 2.467 18.105 1.00 96.44 90 LYS A CA 1
ATOM 703 C C . LYS A 1 90 ? -8.387 3.402 17.494 1.00 96.44 90 LYS A C 1
ATOM 705 O O . LYS A 1 90 ? -9.355 3.715 18.173 1.00 96.44 90 LYS A O 1
ATOM 710 N N . VAL A 1 91 ? -8.218 3.793 16.229 1.00 96.44 91 VAL A N 1
ATOM 711 C CA . VAL A 1 91 ? -9.149 4.699 15.534 1.00 96.44 91 VAL A CA 1
ATOM 712 C C . VAL A 1 91 ? -10.529 4.060 15.374 1.00 96.44 91 VAL A C 1
ATOM 714 O O . VAL A 1 91 ? -11.534 4.704 15.653 1.00 96.44 91 VAL A O 1
ATOM 717 N N . ALA A 1 92 ? -10.592 2.780 15.001 1.00 94.00 92 ALA A N 1
ATOM 718 C CA . ALA A 1 92 ? -11.854 2.064 14.818 1.00 94.00 92 ALA A CA 1
ATOM 719 C C . ALA A 1 92 ? -12.690 1.960 16.107 1.00 94.00 92 ALA A C 1
ATOM 721 O O . ALA A 1 92 ? -13.908 2.028 16.038 1.00 94.00 92 ALA A O 1
ATOM 722 N N . LYS A 1 93 ? -12.050 1.842 17.281 1.00 90.19 93 LYS A N 1
ATOM 723 C CA . LYS A 1 93 ? -12.732 1.821 18.592 1.00 90.19 93 LYS A CA 1
ATOM 724 C C . LYS A 1 93 ? -13.239 3.186 19.062 1.00 90.19 93 LYS A C 1
ATOM 726 O O . LYS A 1 93 ? -13.975 3.242 20.040 1.00 90.19 93 LYS A O 1
ATOM 731 N N . SER A 1 94 ? -12.761 4.271 18.459 1.00 81.88 94 SER A N 1
ATOM 732 C CA . SER A 1 94 ? -13.146 5.644 18.807 1.00 81.88 94 SER A CA 1
ATOM 733 C C . SER A 1 94 ? -14.260 6.197 17.911 1.00 81.88 94 SER A C 1
ATOM 735 O O . SER A 1 94 ? -14.575 7.380 18.021 1.00 81.88 94 SER A O 1
ATOM 737 N N . ARG A 1 95 ? -14.816 5.359 17.031 1.00 68.25 95 ARG A N 1
ATOM 738 C CA . ARG A 1 95 ? -16.037 5.614 16.260 1.00 68.25 95 ARG A CA 1
ATOM 739 C C . ARG A 1 95 ? -17.232 5.133 17.074 1.00 68.25 95 ARG A C 1
ATOM 741 O O . ARG A 1 95 ? -18.247 5.856 17.064 1.00 68.25 95 ARG A O 1
#

Secondary structure (DSSP, 8-state):
--HHHHHHHHHHHHHHHGGG--HHHHHTHHHHHHHHHHHHHHHHHHHHHTTS-SS--SSTTHHHHHHHHHHHHHHHHHHHHHHHHHHHHHHHTT-

Foldseek 3Di:
DPVVVLLVVLLVCCVPCVVVDDPVRLLCPLVVLLVVLQVLLVVLVVCLVVPNPPDDDDDNCRSVVSSVVSNVSSVVSVVCSVVSSVSSVVSSVVD

pLDDT: mean 95.74, std 5.67, range [62.88, 98.88]

Radius of gyration: 15.96 Å; chains: 1; bounding box: 35×19×42 Å

Sequence (95 aa):
MRSGIFEALVEGYLASAGDVLNDAEVAHLAFSGRLIALELGMRFLGDHLNGDRYFRVHRPGHNLDRARTQLKLARCIEQCEGEMANFVRKVAKSR